Protein AF-A0A3S1FWM2-F1 (afdb_monomer_lite)

Foldseek 3Di:
DDDDDDDDAFDLVQQDVPVPPPDDPVNVVVCVVPDDDDDDDFFLDDRLVRADEQQHGGAKDKDKDWDDDPNDTKIKIKIKGFHDDHLQQFADPRRRCSVVCCPPGDDPPDDDDPAGEMEMEMEMQPPDDPVVQVVVQVCVVVVCPRRRGDCDPRYHYYYHYDYPNPD

Radius of gyration: 17.46 Å; chains: 1; bounding box: 39×39×51 Å

Sequence (167 aa):
GWGLPVAAETYDGFLNDINGHHVSADHVAAALDSATGGAIEEGSVGGGTGMITFGFKAGSGTASRIVEWQDKRYALGVFVQANFGKRHNFTVRGRRIGLELVEPAIREATARAEKGSIIAVVATDAPFLPHQMKRLARRVPLGIAMPGGYGYHSSGDIFLAFSTANP

Secondary structure (DSSP, 8-state):
------------TTTS-TTS----HHHHHHHHHT--SSSPP-BS-GGGTT-EETTEE-EEEEEEEEEEETTEEEEEEEEEEEE---GGG-EETTEEGGGT---SPP--SS-----EEEEEEEEE-S---HHHHHHHHTTHHHHHHTTT----TTEEEEEEEEESS--

pLDDT: mean 94.59, std 6.66, range [58.88, 98.75]

Structure (mmCIF, N/CA/C/O backbone):
data_AF-A0A3S1FWM2-F1
#
_entry.id   AF-A0A3S1FWM2-F1
#
loop_
_atom_site.group_PDB
_atom_site.id
_atom_site.type_symbol
_atom_site.label_atom_id
_atom_site.label_alt_id
_atom_site.label_comp_id
_atom_site.label_asym_id
_atom_site.label_entity_id
_atom_site.label_seq_id
_atom_site.pdbx_PDB_ins_code
_atom_site.Cartn_x
_atom_site.Cartn_y
_atom_site.Cartn_z
_atom_site.occupancy
_atom_site.B_iso_or_equiv
_atom_site.auth_seq_id
_atom_site.auth_comp_id
_atom_site.auth_asym_id
_atom_site.auth_atom_id
_atom_site.pdbx_PDB_model_num
ATOM 1 N N . GLY A 1 1 ? -18.103 23.231 3.110 1.00 58.88 1 GLY A N 1
ATOM 2 C CA . GLY A 1 1 ? -17.172 22.689 4.120 1.00 58.88 1 GLY A CA 1
ATOM 3 C C . GLY A 1 1 ? -15.776 22.660 3.536 1.00 58.88 1 GLY A C 1
ATOM 4 O O . GLY A 1 1 ? -15.657 22.678 2.319 1.00 58.88 1 GLY A O 1
ATOM 5 N N . TRP A 1 2 ? -14.741 22.649 4.373 1.00 71.38 2 TRP A 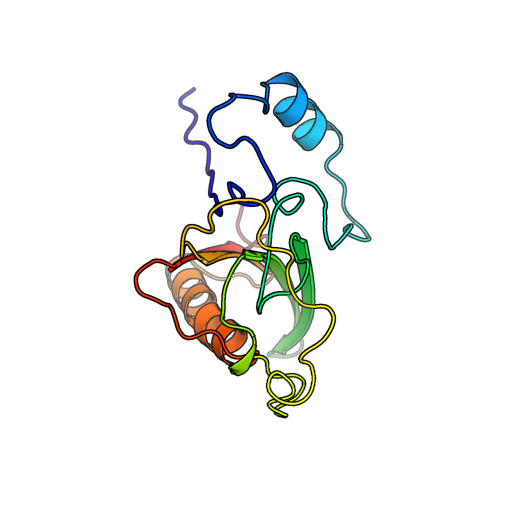N 1
ATOM 6 C CA . TRP A 1 2 ? -13.352 22.514 3.925 1.00 71.38 2 TRP A CA 1
ATOM 7 C C . TRP A 1 2 ? -13.015 21.028 3.786 1.00 71.38 2 TRP A C 1
ATOM 9 O O . TRP A 1 2 ? -13.235 20.271 4.729 1.00 71.38 2 TRP A O 1
ATOM 19 N N . GLY A 1 3 ? -12.519 20.610 2.623 1.00 87.19 3 GLY A N 1
ATOM 20 C CA . GLY A 1 3 ? -12.009 19.258 2.404 1.00 87.19 3 GLY A CA 1
ATOM 21 C C . GLY A 1 3 ? -10.487 19.258 2.486 1.00 87.19 3 GLY A C 1
ATOM 22 O O . GLY A 1 3 ? -9.842 20.027 1.781 1.00 87.19 3 GLY A O 1
ATOM 23 N N . LEU A 1 4 ? -9.919 18.403 3.335 1.00 94.50 4 LEU A N 1
ATOM 24 C CA . LEU A 1 4 ? -8.478 18.151 3.405 1.00 94.50 4 LEU A CA 1
ATOM 25 C C . LEU A 1 4 ? -8.225 16.700 2.966 1.00 94.50 4 LEU A C 1
ATOM 27 O O . LEU A 1 4 ? -8.092 15.826 3.825 1.00 94.50 4 LEU A O 1
ATOM 31 N N . PRO A 1 5 ? -8.253 16.408 1.649 1.00 95.19 5 PRO A N 1
ATOM 32 C CA . PRO A 1 5 ? -8.080 15.048 1.159 1.00 95.19 5 PRO A CA 1
ATOM 33 C C . PRO A 1 5 ? -6.680 14.529 1.489 1.00 95.19 5 PRO A C 1
ATOM 35 O O . PRO A 1 5 ? -5.688 15.253 1.392 1.00 95.19 5 PRO A O 1
ATOM 38 N N . VAL A 1 6 ? -6.607 13.252 1.854 1.00 97.06 6 VAL A N 1
ATOM 39 C CA . VAL A 1 6 ? -5.340 12.547 2.043 1.00 97.06 6 VAL A CA 1
ATOM 40 C C . VAL A 1 6 ? -5.023 11.806 0.752 1.00 97.06 6 VAL A C 1
ATOM 42 O O . VAL A 1 6 ? -5.761 10.909 0.355 1.00 97.06 6 VAL A O 1
ATOM 45 N N . ALA A 1 7 ? -3.921 12.182 0.113 1.00 96.81 7 ALA A N 1
ATOM 46 C CA . ALA A 1 7 ? -3.392 11.520 -1.070 1.00 96.81 7 ALA A CA 1
ATOM 47 C C . ALA A 1 7 ? -1.901 11.227 -0.871 1.00 96.81 7 ALA A C 1
ATOM 49 O O . ALA A 1 7 ? -1.197 11.967 -0.182 1.00 96.81 7 ALA A O 1
ATOM 50 N N . ALA A 1 8 ? -1.436 10.136 -1.467 1.00 97.69 8 ALA A N 1
ATOM 51 C CA . ALA A 1 8 ? -0.046 9.706 -1.442 1.00 97.69 8 ALA A CA 1
ATOM 52 C C . ALA A 1 8 ? 0.310 9.078 -2.794 1.00 97.69 8 ALA A C 1
ATOM 54 O O . ALA A 1 8 ? -0.581 8.733 -3.570 1.00 97.69 8 ALA A O 1
ATOM 55 N N . GLU A 1 9 ? 1.600 8.934 -3.081 1.00 97.56 9 GLU A N 1
ATOM 56 C CA . GLU A 1 9 ? 2.070 8.479 -4.387 1.00 97.56 9 GLU A CA 1
ATOM 57 C C . GLU A 1 9 ? 3.268 7.539 -4.283 1.00 97.56 9 GLU A C 1
ATOM 59 O O . GLU A 1 9 ? 3.987 7.505 -3.283 1.00 97.56 9 GLU A O 1
ATOM 64 N N . THR A 1 10 ? 3.470 6.785 -5.357 1.00 97.69 10 THR A N 1
ATOM 65 C CA . THR A 1 10 ? 4.771 6.228 -5.710 1.00 97.69 10 THR A CA 1
ATOM 66 C C . THR A 1 10 ? 5.009 6.476 -7.200 1.00 97.69 10 THR A C 1
ATOM 68 O O . THR A 1 10 ? 4.058 6.581 -7.972 1.00 97.69 10 THR A O 1
ATOM 71 N N . TYR A 1 11 ? 6.270 6.517 -7.627 1.00 96.12 11 TYR A N 1
ATOM 72 C CA . TYR A 1 11 ? 6.640 6.876 -8.999 1.00 96.12 11 TYR A CA 1
ATOM 73 C C . TYR A 1 11 ? 6.569 5.701 -9.998 1.00 96.12 11 TYR A C 1
ATOM 75 O O . TYR A 1 11 ? 7.387 4.785 -9.925 1.00 96.12 11 TYR A O 1
ATOM 83 N N . ASP A 1 12 ? 5.684 5.762 -10.996 1.00 95.88 12 ASP A N 1
ATOM 84 C CA . ASP A 1 12 ? 5.523 4.733 -12.044 1.00 95.88 12 ASP A CA 1
ATOM 85 C C . ASP A 1 12 ? 6.115 5.089 -13.417 1.00 95.88 12 ASP A C 1
ATOM 87 O O . ASP A 1 12 ? 5.929 4.347 -14.383 1.00 95.88 12 ASP A O 1
ATOM 91 N N . GLY A 1 13 ? 6.879 6.179 -13.528 1.00 93.88 13 GLY A N 1
ATOM 92 C CA . GLY A 1 13 ? 7.318 6.728 -14.820 1.00 93.88 13 GLY A CA 1
ATOM 93 C C . GLY A 1 13 ? 8.222 5.832 -15.683 1.00 93.88 13 GLY A C 1
ATOM 94 O O . GLY A 1 13 ? 8.594 6.223 -16.783 1.00 93.88 13 GLY A O 1
ATOM 95 N N . PHE A 1 14 ? 8.600 4.641 -15.205 1.00 93.00 14 PHE A N 1
ATOM 96 C CA . PHE A 1 14 ? 9.256 3.627 -16.036 1.00 93.00 14 PHE A CA 1
ATOM 97 C C . PHE A 1 14 ? 8.261 2.848 -16.916 1.00 93.00 14 PHE A C 1
ATOM 99 O O . PHE A 1 14 ? 8.592 2.521 -18.054 1.00 93.00 14 PHE A O 1
ATOM 106 N N . LEU A 1 15 ? 7.067 2.535 -16.396 1.00 94.56 15 LEU A N 1
ATOM 107 C CA . LEU A 1 15 ? 6.015 1.796 -17.116 1.00 94.56 15 LEU A CA 1
ATOM 108 C C . LEU A 1 15 ? 4.858 2.689 -17.576 1.00 94.56 15 LEU A C 1
ATOM 110 O O . LEU A 1 15 ? 4.026 2.236 -18.356 1.00 94.56 15 LEU A O 1
ATOM 114 N N . ASN A 1 16 ? 4.793 3.922 -17.081 1.00 95.19 16 ASN A N 1
ATOM 115 C CA . ASN A 1 16 ? 3.704 4.853 -17.326 1.00 95.19 16 ASN A CA 1
ATOM 116 C C . ASN A 1 16 ? 4.223 6.186 -17.880 1.00 95.19 16 ASN A C 1
ATOM 118 O O . ASN A 1 16 ? 5.307 6.647 -17.520 1.00 95.19 16 ASN A O 1
ATOM 122 N N . ASP A 1 17 ? 3.407 6.845 -18.699 1.00 95.06 17 ASP A N 1
ATOM 123 C CA . ASP A 1 17 ? 3.608 8.249 -19.053 1.00 95.06 17 ASP A CA 1
ATOM 124 C C . ASP A 1 17 ? 3.128 9.146 -17.901 1.00 95.06 17 ASP A C 1
ATOM 126 O O . ASP A 1 17 ? 2.014 9.673 -17.890 1.00 95.06 17 ASP A O 1
ATOM 130 N N . ILE A 1 18 ? 3.984 9.292 -16.888 1.00 94.31 18 ILE A N 1
ATOM 131 C CA . ILE A 1 18 ? 3.629 9.958 -15.627 1.00 94.31 18 ILE A CA 1
ATOM 132 C C . ILE A 1 18 ? 3.283 11.448 -15.791 1.00 94.31 18 ILE A C 1
ATOM 134 O O . ILE A 1 18 ? 2.560 12.009 -14.972 1.00 94.31 18 ILE A O 1
ATOM 138 N N . ASN A 1 19 ? 3.769 12.096 -16.855 1.00 95.00 19 ASN A N 1
ATOM 139 C CA . ASN A 1 19 ? 3.525 13.517 -17.119 1.00 95.00 19 ASN A CA 1
ATOM 140 C C . ASN A 1 19 ? 2.358 13.755 -18.092 1.00 95.00 19 ASN A C 1
ATOM 142 O O . ASN A 1 19 ? 2.032 14.906 -18.369 1.00 95.00 19 ASN A O 1
ATOM 146 N N . GLY A 1 20 ? 1.722 12.700 -18.608 1.00 97.44 20 GLY A N 1
ATOM 147 C CA . GLY A 1 20 ? 0.648 12.812 -19.598 1.00 97.44 20 GLY A CA 1
ATOM 148 C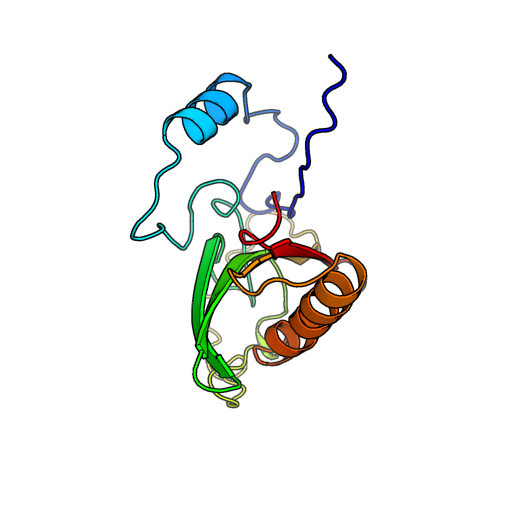 C . GLY A 1 20 ? -0.738 13.126 -19.029 1.00 97.44 20 GLY A C 1
ATOM 149 O O . GLY A 1 20 ? -1.683 13.292 -19.793 1.00 97.44 20 GLY A O 1
ATOM 150 N N . HIS A 1 21 ? -0.872 13.229 -17.700 1.00 96.75 21 HIS A N 1
ATOM 151 C CA . HIS A 1 21 ? -2.133 13.548 -17.009 1.00 96.75 21 HIS A CA 1
ATOM 152 C C . HIS A 1 21 ? -3.287 12.572 -17.337 1.00 96.75 21 HIS A C 1
ATOM 154 O O . HIS A 1 21 ? -4.439 12.973 -17.485 1.00 96.75 21 HIS A O 1
ATOM 160 N N . HIS A 1 22 ? -2.980 11.272 -17.422 1.00 98.19 22 HIS A N 1
ATOM 161 C CA . HIS A 1 22 ? -3.935 10.222 -17.821 1.00 98.19 22 HIS A CA 1
ATOM 162 C C . HIS A 1 22 ? -4.946 9.818 -16.732 1.00 98.19 22 HIS A C 1
ATOM 164 O O . HIS A 1 22 ? -5.953 9.173 -17.024 1.00 98.19 22 HIS A O 1
ATOM 170 N N . VAL A 1 23 ? -4.706 10.177 -15.466 1.00 98.00 23 VAL A N 1
ATOM 171 C CA . VAL A 1 23 ? -5.663 9.944 -14.370 1.00 98.00 23 VAL A CA 1
ATOM 172 C C . VAL A 1 23 ? -6.653 11.108 -14.309 1.00 98.00 23 VAL A C 1
ATOM 174 O O . VAL A 1 23 ? -6.259 12.241 -14.046 1.00 98.00 23 VAL A O 1
ATOM 177 N N . SER A 1 24 ? -7.939 10.828 -14.534 1.00 98.25 24 SER A N 1
ATOM 178 C CA . SER A 1 24 ? -9.022 11.814 -14.527 1.00 98.25 24 SER A CA 1
ATOM 179 C C . SER A 1 24 ? -9.827 11.790 -13.222 1.00 98.25 24 SER A C 1
ATOM 181 O O . SER A 1 24 ? -9.720 10.864 -12.414 1.00 98.25 24 SER A O 1
ATOM 183 N N . ALA A 1 25 ? -10.688 12.795 -13.034 1.00 98.12 25 ALA A N 1
ATOM 184 C CA . ALA A 1 25 ? -11.653 12.815 -11.936 1.00 98.12 25 ALA A CA 1
ATOM 185 C C . ALA A 1 25 ? -12.630 11.626 -11.995 1.00 98.12 25 ALA A C 1
ATOM 187 O O . ALA A 1 25 ? -12.976 11.088 -10.948 1.00 98.12 25 ALA A O 1
ATOM 188 N N . ASP A 1 26 ? -13.007 11.171 -13.194 1.00 98.50 26 ASP A N 1
ATOM 189 C CA . ASP A 1 26 ? -13.900 10.020 -13.373 1.00 98.50 26 ASP A CA 1
ATOM 190 C C . ASP A 1 26 ? -13.256 8.724 -12.874 1.00 98.50 26 ASP A C 1
ATOM 192 O O . ASP A 1 26 ? -13.922 7.911 -12.238 1.00 98.50 26 ASP A O 1
ATOM 196 N N . HIS A 1 27 ? -11.944 8.548 -13.081 1.00 98.50 27 HIS A N 1
ATOM 197 C CA . HIS A 1 27 ? -11.214 7.412 -12.508 1.00 98.50 27 HIS A CA 1
ATOM 198 C C . HIS A 1 27 ? -11.241 7.444 -10.974 1.00 98.50 27 HIS A C 1
ATOM 200 O O . HIS A 1 27 ? -11.426 6.407 -10.337 1.00 98.50 27 HIS A O 1
ATOM 206 N N . VAL A 1 28 ? -11.083 8.629 -10.373 1.00 98.19 28 VAL A N 1
ATOM 207 C CA . VAL A 1 28 ? -11.140 8.800 -8.913 1.00 98.19 28 VAL A CA 1
ATOM 208 C C . VAL A 1 28 ? -12.551 8.530 -8.387 1.00 98.19 28 VAL A C 1
ATOM 210 O O . VAL A 1 28 ? -12.698 7.791 -7.417 1.00 98.19 28 VAL A O 1
ATOM 213 N N . ALA A 1 29 ? -13.582 9.078 -9.032 1.00 98.19 29 ALA A N 1
ATOM 214 C CA . ALA A 1 29 ? -14.977 8.853 -8.660 1.00 98.19 29 ALA A CA 1
ATOM 215 C C . ALA A 1 29 ? -15.346 7.365 -8.747 1.00 98.19 29 ALA A C 1
ATOM 217 O O . ALA A 1 29 ? -15.837 6.802 -7.775 1.00 98.19 29 ALA A O 1
ATOM 218 N N . ALA A 1 30 ? -14.993 6.691 -9.846 1.00 98.38 30 ALA A N 1
ATOM 219 C CA . ALA A 1 30 ? -15.231 5.260 -10.011 1.00 98.38 30 ALA A CA 1
ATOM 220 C C . ALA A 1 30 ? -14.534 4.414 -8.931 1.00 98.38 30 ALA A C 1
ATOM 222 O O . ALA A 1 30 ? -15.112 3.447 -8.433 1.00 98.38 30 ALA A O 1
ATOM 223 N N . ALA A 1 31 ? -13.307 4.774 -8.538 1.00 97.88 31 ALA A N 1
ATOM 224 C CA . ALA A 1 31 ? -12.590 4.094 -7.458 1.00 97.88 31 ALA A CA 1
ATOM 225 C C . ALA A 1 31 ? -13.259 4.297 -6.087 1.00 97.88 31 ALA A C 1
ATOM 227 O O . ALA A 1 31 ? -13.282 3.372 -5.278 1.00 97.88 31 ALA A O 1
ATOM 228 N N . LEU A 1 32 ? -13.815 5.485 -5.825 1.00 97.81 32 LEU A N 1
ATOM 229 C CA . LEU A 1 32 ? -14.564 5.765 -4.596 1.00 97.81 32 LEU A CA 1
ATOM 230 C C . LEU A 1 32 ? -15.901 5.014 -4.569 1.00 97.81 32 LEU A C 1
ATOM 232 O O . LEU A 1 32 ? -16.218 4.375 -3.569 1.00 97.81 32 LEU A O 1
ATOM 236 N N . ASP A 1 33 ? -16.649 5.043 -5.672 1.00 98.19 33 ASP A N 1
ATOM 237 C CA . ASP A 1 33 ? -17.993 4.464 -5.766 1.00 98.19 33 ASP A CA 1
ATOM 238 C C . ASP A 1 33 ? -17.985 2.927 -5.778 1.00 98.19 33 ASP A C 1
ATOM 240 O O . ASP A 1 33 ? -18.942 2.293 -5.336 1.00 98.19 33 ASP A O 1
ATOM 244 N N . SER A 1 34 ? -16.902 2.309 -6.261 1.00 96.69 34 SER A N 1
ATOM 245 C CA . SER A 1 34 ? -16.732 0.848 -6.275 1.00 96.69 34 SER A CA 1
ATOM 246 C C . SER A 1 34 ? -16.045 0.280 -5.028 1.00 96.69 34 SER A C 1
ATOM 248 O O . SER A 1 34 ? -15.892 -0.941 -4.921 1.00 96.69 34 SER A O 1
ATOM 250 N N . ALA A 1 35 ? -15.639 1.125 -4.073 1.00 97.44 35 ALA A N 1
ATOM 251 C CA . ALA A 1 35 ? -14.953 0.678 -2.869 1.00 97.44 35 ALA A CA 1
ATOM 252 C C . ALA A 1 35 ? -15.838 -0.272 -2.046 1.00 97.44 35 ALA A C 1
ATOM 254 O O . ALA A 1 35 ? -16.936 0.072 -1.609 1.00 97.44 35 ALA A O 1
ATOM 255 N N . THR A 1 36 ? -15.333 -1.478 -1.796 1.00 96.75 36 THR A N 1
ATOM 256 C CA . THR A 1 36 ? -16.040 -2.517 -1.044 1.00 96.75 36 THR A CA 1
ATOM 257 C C . THR A 1 36 ? -15.095 -3.248 -0.095 1.00 96.75 36 THR A C 1
ATOM 259 O O . THR A 1 36 ? -13.874 -3.214 -0.250 1.00 96.75 36 THR A O 1
ATOM 262 N N . GLY A 1 37 ? -15.667 -3.893 0.922 1.00 95.94 37 GLY A N 1
ATOM 263 C CA . GLY A 1 37 ? -14.934 -4.819 1.782 1.00 95.94 37 GLY A CA 1
ATOM 264 C C . GLY A 1 37 ? -14.730 -6.187 1.120 1.00 95.94 37 GLY A C 1
ATOM 265 O O . GLY A 1 37 ? -15.124 -6.421 -0.019 1.00 95.94 37 GLY A O 1
ATOM 266 N N . GLY A 1 38 ? -14.160 -7.132 1.869 1.00 96.25 38 GLY A N 1
ATOM 267 C CA . GLY A 1 38 ? -13.906 -8.493 1.389 1.00 96.25 38 GLY A CA 1
ATOM 268 C C . GLY A 1 38 ? -12.486 -8.680 0.855 1.00 96.25 38 GLY A C 1
ATOM 269 O O . GLY A 1 38 ? -11.544 -8.076 1.369 1.00 96.25 38 GLY A O 1
ATOM 270 N N . ALA A 1 39 ? -12.323 -9.577 -0.121 1.00 96.38 39 ALA A N 1
ATOM 271 C CA . ALA A 1 39 ? -11.027 -9.826 -0.745 1.00 96.38 39 ALA A CA 1
ATOM 272 C C . ALA A 1 39 ? -10.585 -8.600 -1.556 1.00 96.38 39 ALA A C 1
ATOM 274 O O . ALA A 1 39 ? -11.358 -8.069 -2.349 1.00 96.38 39 ALA A O 1
ATOM 275 N N . ILE A 1 40 ? -9.342 -8.171 -1.350 1.00 96.44 40 ILE A N 1
ATOM 276 C CA . ILE A 1 40 ? -8.753 -7.018 -2.033 1.00 96.44 40 ILE A CA 1
ATOM 277 C C . ILE A 1 40 ? -7.886 -7.544 -3.173 1.00 96.44 40 ILE A C 1
ATOM 279 O O . ILE A 1 40 ? -7.081 -8.450 -2.965 1.00 96.44 40 ILE A O 1
ATOM 283 N N . GLU A 1 41 ? -8.054 -6.984 -4.366 1.00 97.38 41 GLU A N 1
ATOM 284 C CA . GLU A 1 41 ? -7.216 -7.319 -5.515 1.00 97.38 41 GLU A CA 1
ATOM 285 C C . GLU A 1 41 ? -5.778 -6.805 -5.315 1.00 97.38 41 GLU A C 1
ATOM 287 O O . GLU A 1 41 ? -5.552 -5.701 -4.812 1.00 97.38 41 GLU A O 1
ATOM 292 N N . GLU A 1 42 ? -4.790 -7.612 -5.704 1.00 98.69 42 GLU A N 1
ATOM 293 C CA . GLU A 1 42 ? -3.364 -7.338 -5.500 1.00 98.69 42 GLU A CA 1
ATOM 294 C C . GLU A 1 42 ? -2.585 -7.372 -6.824 1.00 98.69 42 GLU A C 1
ATOM 296 O O . GLU A 1 42 ? -3.024 -7.915 -7.836 1.00 98.69 42 GLU A O 1
ATOM 301 N N . GLY A 1 43 ? -1.376 -6.813 -6.813 1.00 98.44 43 GLY A N 1
ATOM 302 C CA . GLY A 1 43 ? -0.498 -6.729 -7.970 1.00 98.44 43 GLY A CA 1
ATOM 303 C C . GLY A 1 43 ? -0.710 -5.445 -8.765 1.00 98.44 43 GLY A C 1
ATOM 304 O O . GLY A 1 43 ? -0.599 -4.342 -8.231 1.00 98.44 43 GLY A O 1
ATOM 305 N N . SER A 1 44 ? -0.951 -5.576 -10.067 1.00 98.38 44 SER A N 1
ATOM 306 C CA . SER A 1 44 ? -0.912 -4.455 -11.019 1.00 98.38 44 SER A CA 1
ATOM 307 C C . SER A 1 44 ? -2.267 -3.762 -11.144 1.00 98.38 44 SER A C 1
ATOM 309 O O . SER A 1 44 ? -2.833 -3.714 -12.231 1.00 98.38 44 SER A O 1
ATOM 311 N N . VAL A 1 45 ? -2.782 -3.256 -10.027 1.00 98.12 45 VAL A N 1
ATOM 312 C CA . VAL A 1 45 ? -4.140 -2.708 -9.929 1.00 98.12 45 VAL A CA 1
ATOM 313 C C . VAL A 1 45 ? -4.151 -1.359 -9.224 1.00 98.12 45 VAL A C 1
ATOM 315 O O . VAL A 1 45 ? -3.266 -1.061 -8.418 1.00 98.12 45 VAL A O 1
ATOM 318 N N . GLY A 1 46 ? -5.134 -0.516 -9.551 1.00 97.88 46 GLY A N 1
ATOM 319 C CA . GLY A 1 46 ? -5.260 0.835 -8.999 1.00 97.88 46 GLY A CA 1
ATOM 320 C C . GLY A 1 46 ? -3.968 1.649 -9.142 1.00 97.88 46 GLY A C 1
ATOM 321 O O . GLY A 1 46 ? -3.309 1.618 -10.184 1.00 97.88 46 GLY A O 1
ATOM 322 N N . GLY A 1 47 ? -3.557 2.334 -8.073 1.00 97.75 47 GLY A N 1
ATOM 323 C CA . GLY A 1 47 ? -2.284 3.066 -8.047 1.00 97.75 47 GLY A CA 1
ATOM 324 C C . GLY A 1 47 ? -1.038 2.170 -8.141 1.00 97.75 47 GLY A C 1
ATOM 325 O O . GLY A 1 47 ? 0.039 2.647 -8.477 1.00 97.75 47 GLY A O 1
ATOM 326 N N . GLY A 1 48 ? -1.156 0.857 -7.914 1.00 98.19 48 GLY A N 1
ATOM 327 C CA . GLY A 1 48 ? -0.064 -0.110 -8.053 1.00 98.19 48 GLY A CA 1
ATOM 328 C C . GLY A 1 48 ? 0.252 -0.529 -9.497 1.00 98.19 48 GLY A C 1
ATOM 329 O O . GLY A 1 48 ? 1.249 -1.218 -9.735 1.00 98.19 48 GLY A O 1
ATOM 330 N N . THR A 1 49 ? -0.569 -0.121 -10.468 1.00 98.50 49 THR A N 1
ATOM 331 C CA . THR A 1 49 ? -0.536 -0.615 -11.855 1.00 98.50 49 THR A CA 1
ATOM 332 C C . THR A 1 49 ? 0.853 -0.542 -12.492 1.00 98.50 49 THR A C 1
ATOM 334 O O . THR A 1 49 ? 1.350 -1.559 -12.975 1.00 98.50 49 THR A O 1
ATOM 337 N N . GLY A 1 50 ? 1.536 0.603 -12.420 1.00 96.88 50 GLY A N 1
ATOM 338 C CA . GLY A 1 50 ? 2.849 0.812 -13.044 1.00 96.88 50 GLY A CA 1
ATOM 339 C C . GLY A 1 50 ? 4.068 0.524 -12.156 1.00 96.88 50 GLY A C 1
ATOM 340 O O . GLY A 1 50 ? 5.187 0.867 -12.531 1.00 96.88 50 GLY A O 1
ATOM 341 N N . MET A 1 51 ? 3.888 -0.098 -10.985 1.00 97.50 51 MET A N 1
ATOM 342 C CA . MET A 1 51 ? 4.949 -0.174 -9.969 1.00 97.50 51 MET A CA 1
ATOM 343 C C . MET A 1 51 ? 5.871 -1.393 -10.094 1.00 97.50 51 MET A C 1
ATOM 345 O O . MET A 1 51 ? 5.462 -2.473 -10.551 1.00 97.50 51 MET A O 1
ATOM 349 N N . ILE A 1 52 ? 7.113 -1.220 -9.625 1.00 95.75 52 ILE A N 1
ATOM 350 C CA . ILE A 1 52 ? 8.211 -2.195 -9.666 1.00 95.75 52 ILE A CA 1
ATOM 351 C C . ILE A 1 52 ? 8.888 -2.272 -8.296 1.00 95.75 52 ILE A C 1
ATOM 353 O O . ILE A 1 52 ? 9.338 -1.269 -7.755 1.00 95.75 52 ILE A O 1
ATOM 357 N N . THR A 1 53 ? 9.060 -3.483 -7.766 1.00 95.94 53 THR A N 1
ATOM 358 C CA . THR A 1 53 ? 9.755 -3.712 -6.490 1.00 95.94 53 THR A CA 1
ATOM 359 C C . THR A 1 53 ? 10.782 -4.824 -6.643 1.00 95.94 53 THR A C 1
ATOM 361 O O . THR A 1 53 ? 10.514 -5.848 -7.267 1.00 95.94 53 THR A O 1
ATOM 364 N N . PHE A 1 54 ? 11.997 -4.603 -6.135 1.00 95.12 54 PHE A N 1
ATOM 365 C CA . PHE A 1 54 ? 13.135 -5.524 -6.267 1.00 95.12 54 PHE A CA 1
ATOM 366 C C . PHE A 1 54 ? 13.416 -5.986 -7.708 1.00 95.12 54 PHE A C 1
ATOM 368 O O . PHE A 1 54 ? 13.902 -7.089 -7.946 1.00 95.12 54 PHE A O 1
ATOM 375 N N . GLY A 1 55 ? 13.116 -5.142 -8.694 1.00 92.88 55 GLY A N 1
ATOM 376 C CA . GLY A 1 55 ? 13.283 -5.476 -10.107 1.00 92.88 55 GLY A CA 1
ATOM 377 C C . GLY A 1 55 ? 12.247 -6.461 -10.660 1.00 92.88 55 GLY A C 1
ATOM 378 O O . GLY A 1 55 ? 12.459 -6.983 -11.745 1.00 92.88 55 GLY A O 1
ATOM 379 N N . PHE A 1 56 ? 11.162 -6.743 -9.945 1.00 95.06 56 PHE A N 1
ATOM 380 C CA . PHE A 1 56 ? 10.018 -7.512 -10.437 1.00 95.06 56 PHE A CA 1
ATOM 381 C C . PHE A 1 56 ? 8.781 -6.622 -10.531 1.00 95.06 56 PHE A C 1
ATOM 383 O O . PHE A 1 56 ? 8.736 -5.537 -9.938 1.00 95.06 56 PHE A O 1
ATOM 390 N N . LYS A 1 57 ? 7.759 -7.088 -11.259 1.00 96.44 57 LYS A N 1
ATOM 391 C CA . LYS A 1 57 ? 6.456 -6.427 -11.232 1.00 96.44 57 LYS A CA 1
ATOM 392 C C . LYS A 1 57 ? 5.911 -6.436 -9.805 1.00 96.44 57 LYS A C 1
ATOM 394 O O . LYS A 1 57 ? 6.010 -7.441 -9.107 1.00 96.44 57 LYS A O 1
ATOM 399 N N . ALA A 1 58 ? 5.362 -5.303 -9.389 1.00 96.56 58 ALA A N 1
ATOM 400 C CA . ALA A 1 58 ? 4.808 -5.103 -8.058 1.00 96.56 58 ALA A CA 1
ATOM 401 C C . ALA A 1 58 ? 3.495 -4.316 -8.141 1.00 96.56 58 ALA A C 1
ATOM 403 O O . ALA A 1 58 ? 2.794 -4.410 -9.150 1.00 96.56 58 ALA A O 1
ATOM 404 N N . GLY A 1 59 ? 3.171 -3.553 -7.099 1.00 97.94 59 GLY A N 1
ATOM 405 C CA . GLY A 1 59 ? 1.975 -2.724 -7.031 1.00 97.94 59 GLY A CA 1
ATOM 406 C C . GLY A 1 59 ? 1.282 -2.850 -5.690 1.00 97.94 59 GLY A C 1
ATOM 407 O O . GLY A 1 59 ? 1.925 -2.697 -4.650 1.00 97.94 59 GLY A O 1
ATOM 408 N N . SER A 1 60 ? -0.021 -3.086 -5.727 1.00 98.62 60 SER A N 1
ATOM 409 C CA . SER A 1 60 ? -0.861 -3.207 -4.543 1.00 98.62 60 SER A CA 1
ATOM 410 C C . SER A 1 60 ? -0.616 -4.532 -3.834 1.00 98.62 60 SER A C 1
ATOM 412 O O . SER A 1 60 ? -0.499 -5.575 -4.473 1.00 98.62 60 SER A O 1
ATOM 414 N N . GLY A 1 61 ? -0.540 -4.500 -2.511 1.00 98.56 61 GLY A N 1
ATOM 415 C CA . GLY A 1 61 ? -0.451 -5.702 -1.693 1.00 98.56 61 GLY A CA 1
ATOM 416 C C . GLY A 1 61 ? -1.124 -5.495 -0.348 1.00 98.56 61 GLY A C 1
ATOM 417 O O . GLY A 1 61 ? -1.182 -4.376 0.160 1.00 98.56 61 GLY A O 1
ATOM 418 N N . THR A 1 62 ? -1.622 -6.563 0.255 1.00 98.75 62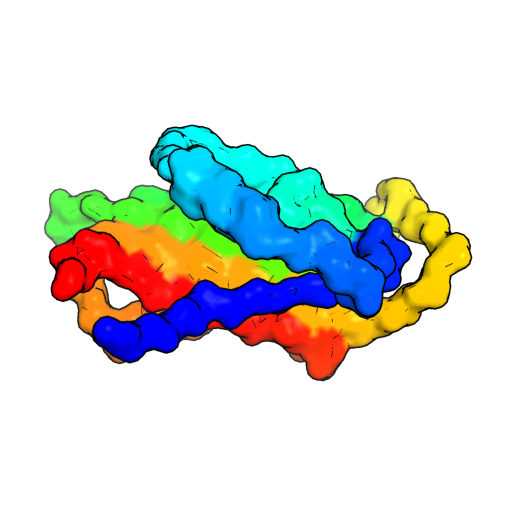 THR A N 1
ATOM 419 C CA . THR A 1 62 ? -2.265 -6.517 1.559 1.00 98.75 62 THR A CA 1
ATOM 420 C C . THR A 1 62 ? -1.937 -7.735 2.410 1.00 98.75 62 THR A C 1
ATOM 422 O O . THR A 1 62 ? -1.620 -8.822 1.939 1.00 98.75 62 THR A O 1
ATOM 425 N N . ALA A 1 63 ? -1.986 -7.546 3.721 1.00 98.50 63 ALA A N 1
ATOM 426 C CA . ALA A 1 63 ? -1.942 -8.632 4.679 1.00 98.50 63 ALA A CA 1
ATOM 427 C C . ALA A 1 63 ? -2.655 -8.209 5.958 1.00 98.50 63 ALA A C 1
ATOM 429 O O . ALA A 1 63 ? -2.687 -7.030 6.311 1.00 98.50 63 ALA A O 1
ATOM 430 N N . SER A 1 64 ? -3.163 -9.184 6.705 1.00 98.56 64 SER A N 1
ATOM 431 C CA . SER A 1 64 ? -3.750 -8.938 8.017 1.00 98.56 64 SER A CA 1
ATOM 432 C C . SER A 1 64 ? -3.276 -9.940 9.062 1.00 98.56 64 SER A C 1
ATOM 434 O O . SER A 1 64 ? -2.750 -11.013 8.747 1.00 98.56 64 SER A O 1
ATOM 436 N N . ARG A 1 65 ? -3.419 -9.574 10.333 1.00 98.50 65 ARG A N 1
ATOM 437 C CA . ARG A 1 65 ? -3.204 -10.444 11.491 1.00 98.50 65 ARG A CA 1
ATOM 438 C C . ARG A 1 65 ? -4.301 -10.202 12.516 1.00 98.50 65 ARG A C 1
ATOM 440 O O . ARG A 1 65 ? -4.735 -9.069 12.699 1.00 98.50 65 ARG A O 1
ATOM 447 N N . ILE A 1 66 ? -4.688 -11.267 13.209 1.00 98.56 66 ILE A N 1
ATOM 448 C CA . ILE A 1 66 ? -5.446 -11.173 14.454 1.00 98.56 66 ILE A CA 1
ATOM 449 C C . ILE A 1 66 ? -4.444 -11.191 15.605 1.00 98.56 66 ILE A C 1
ATOM 451 O O . ILE A 1 66 ? -3.570 -12.057 15.651 1.00 98.56 66 ILE A O 1
ATOM 455 N N . VAL A 1 67 ? -4.551 -10.218 16.502 1.00 97.88 67 VAL A N 1
ATOM 456 C CA . VAL A 1 67 ? -3.700 -10.066 17.683 1.00 97.88 67 VAL A CA 1
ATOM 457 C C . VAL A 1 67 ? -4.560 -10.260 18.923 1.00 97.88 67 VAL A C 1
ATOM 459 O O . VAL A 1 67 ? -5.589 -9.604 19.072 1.00 97.88 67 VAL A O 1
ATOM 462 N N . GLU A 1 68 ? -4.139 -11.155 19.814 1.00 97.81 68 GLU A N 1
ATOM 463 C CA . GLU A 1 68 ? -4.807 -11.384 21.096 1.00 97.81 68 GLU A CA 1
ATOM 464 C C . GLU A 1 68 ? -4.141 -10.550 22.197 1.00 97.81 68 GLU A C 1
ATOM 466 O O . GLU A 1 68 ? -2.915 -10.537 22.330 1.00 97.81 68 GLU A O 1
ATOM 471 N N . TRP A 1 69 ? -4.941 -9.830 22.982 1.00 95.69 69 TRP A N 1
ATOM 472 C CA . TRP A 1 69 ? -4.473 -9.033 24.114 1.00 95.69 69 TRP A CA 1
ATOM 473 C C . TRP A 1 69 ? -5.561 -8.922 25.180 1.00 95.69 69 TRP A C 1
ATOM 475 O O . TRP A 1 69 ? -6.654 -8.444 24.883 1.00 95.69 69 TRP A O 1
ATOM 485 N N . GLN A 1 70 ? -5.246 -9.315 26.422 1.00 94.25 70 GLN A N 1
ATOM 486 C CA . GLN A 1 70 ? -6.178 -9.270 27.564 1.00 94.25 70 GLN A CA 1
ATOM 487 C C . GLN A 1 70 ? -7.554 -9.872 27.221 1.00 94.25 70 GLN A C 1
ATOM 489 O O . GLN A 1 70 ? -8.578 -9.199 27.329 1.00 94.25 70 GLN A O 1
ATOM 494 N N . ASP A 1 71 ? -7.551 -11.113 26.721 1.00 95.44 71 ASP A N 1
ATOM 495 C CA . ASP A 1 71 ? -8.744 -11.885 26.328 1.00 95.44 71 ASP A CA 1
ATOM 496 C C . ASP A 1 71 ? -9.604 -11.261 25.211 1.00 95.44 71 ASP A C 1
ATOM 498 O O . ASP A 1 71 ? -10.719 -11.706 24.940 1.00 95.44 71 ASP A O 1
ATOM 502 N N . LYS A 1 72 ? -9.082 -10.243 24.517 1.00 97.31 72 LYS A N 1
ATOM 503 C CA . LYS A 1 72 ? -9.708 -9.627 23.343 1.00 97.31 72 LYS A CA 1
ATOM 504 C C . LYS A 1 72 ? -8.904 -9.910 22.085 1.00 97.31 72 LYS A C 1
ATOM 506 O O . LYS A 1 72 ? -7.683 -10.062 22.129 1.00 97.31 72 LYS A O 1
ATOM 511 N N . ARG A 1 73 ? -9.603 -9.940 20.951 1.00 98.31 73 ARG A N 1
ATOM 512 C CA . ARG A 1 73 ? -9.020 -10.056 19.613 1.00 98.31 73 ARG A CA 1
ATOM 513 C C . ARG A 1 73 ? -9.138 -8.727 18.895 1.00 98.31 73 ARG A C 1
ATOM 515 O O . ARG A 1 73 ? -10.217 -8.145 18.887 1.00 98.31 73 ARG A O 1
ATOM 522 N N . TYR A 1 74 ? -8.042 -8.305 18.283 1.00 98.38 74 TYR A N 1
ATOM 523 C CA . TYR A 1 74 ? -7.985 -7.123 17.437 1.00 98.38 74 TYR A CA 1
ATOM 524 C C . TYR A 1 74 ? -7.479 -7.504 16.050 1.00 98.38 74 TYR A C 1
ATOM 526 O O . TYR A 1 74 ? -6.519 -8.270 15.921 1.00 98.38 74 TYR A O 1
ATOM 534 N N . ALA A 1 75 ? -8.104 -6.967 15.013 1.00 98.44 75 ALA A N 1
ATOM 535 C CA . ALA A 1 75 ? -7.613 -7.043 13.652 1.00 98.44 75 ALA A CA 1
ATOM 536 C C . ALA A 1 75 ? -6.581 -5.938 13.390 1.00 98.44 75 ALA A C 1
ATOM 538 O O . ALA A 1 75 ? -6.764 -4.771 13.743 1.00 98.44 75 ALA A O 1
ATOM 539 N N . LEU A 1 76 ? -5.492 -6.310 12.724 1.00 98.50 76 LEU A N 1
ATOM 540 C CA . LEU A 1 76 ? -4.514 -5.401 12.141 1.00 98.50 76 LEU A CA 1
ATOM 541 C C . LEU A 1 76 ? -4.427 -5.706 10.648 1.00 98.50 76 LEU A C 1
ATOM 543 O O . LEU A 1 76 ? -3.979 -6.788 10.273 1.00 98.50 76 LEU A O 1
ATOM 547 N N . GLY A 1 77 ? -4.849 -4.768 9.811 1.00 98.56 77 GLY A N 1
ATOM 548 C CA . GLY A 1 77 ? -4.717 -4.828 8.360 1.00 98.56 77 GLY A CA 1
ATOM 549 C C . GLY A 1 77 ? -3.638 -3.872 7.872 1.00 98.56 77 GLY A C 1
ATOM 550 O O . GLY A 1 77 ? -3.463 -2.785 8.423 1.00 98.56 77 GLY A O 1
ATOM 551 N N . VAL A 1 78 ? -2.914 -4.268 6.833 1.00 98.75 78 VAL A N 1
ATOM 552 C CA . VAL A 1 78 ? -1.958 -3.410 6.136 1.00 98.75 78 VAL A CA 1
ATOM 553 C C . VAL A 1 78 ? -2.229 -3.503 4.644 1.00 98.75 78 VAL A C 1
ATOM 555 O O . VAL A 1 78 ? -2.347 -4.602 4.107 1.00 98.75 78 VAL A O 1
ATOM 558 N N . PHE A 1 79 ? -2.302 -2.357 3.982 1.00 98.69 79 PHE A N 1
ATOM 559 C CA . PHE A 1 79 ? -2.262 -2.239 2.530 1.00 98.69 79 PHE A CA 1
ATOM 560 C C . PHE A 1 79 ? -1.001 -1.476 2.135 1.00 98.69 79 PHE A C 1
ATOM 562 O O . PHE A 1 79 ? -0.624 -0.516 2.810 1.00 98.69 79 PHE A O 1
ATOM 569 N N . VAL A 1 80 ? -0.344 -1.891 1.059 1.00 98.75 80 VAL A N 1
ATOM 570 C CA . VAL A 1 80 ? 0.845 -1.232 0.523 1.00 98.75 80 VAL A CA 1
ATOM 571 C C . VAL A 1 80 ? 0.706 -0.972 -0.969 1.00 98.75 80 VAL A C 1
ATOM 573 O O . VAL A 1 80 ? 0.151 -1.786 -1.699 1.00 98.75 80 VAL A O 1
ATOM 576 N N . GLN A 1 81 ? 1.288 0.134 -1.421 1.00 98.75 81 GLN A N 1
ATOM 577 C CA . GLN A 1 81 ? 1.650 0.359 -2.816 1.00 98.75 81 GLN A CA 1
ATOM 578 C C . GLN A 1 81 ? 3.175 0.297 -2.905 1.00 98.75 81 GLN A C 1
ATOM 580 O O . GLN A 1 81 ? 3.869 1.208 -2.451 1.00 98.75 81 GLN A O 1
ATOM 585 N N . ALA A 1 82 ? 3.699 -0.820 -3.409 1.00 98.38 82 ALA A N 1
ATOM 586 C CA . ALA A 1 82 ? 5.119 -1.144 -3.355 1.00 98.38 82 ALA A CA 1
ATOM 587 C C . ALA A 1 82 ? 5.840 -0.801 -4.664 1.00 98.38 82 ALA A C 1
ATOM 589 O O . ALA A 1 82 ? 5.589 -1.419 -5.704 1.00 98.38 82 ALA A O 1
ATOM 590 N N . ASN A 1 83 ? 6.804 0.118 -4.587 1.00 97.56 83 ASN A N 1
ATOM 591 C CA . ASN A 1 83 ? 7.649 0.529 -5.704 1.00 97.56 83 ASN A CA 1
ATOM 592 C C . ASN A 1 83 ? 9.110 0.757 -5.269 1.00 97.56 83 ASN A C 1
ATOM 594 O O . ASN A 1 83 ? 9.665 1.833 -5.467 1.00 97.56 83 ASN A O 1
ATOM 598 N N . PHE A 1 84 ? 9.737 -0.196 -4.577 1.00 96.25 84 PHE A N 1
ATOM 599 C CA . PHE A 1 84 ? 11.015 0.059 -3.898 1.00 96.25 84 PHE A CA 1
ATOM 600 C C . PHE A 1 84 ? 12.027 -1.083 -4.026 1.00 96.25 84 PHE A C 1
ATOM 602 O O . PHE A 1 84 ? 11.743 -2.181 -4.499 1.00 96.25 84 PHE A O 1
ATOM 609 N N . GLY A 1 85 ? 13.244 -0.822 -3.550 1.00 94.38 85 GLY A N 1
ATOM 610 C CA . GLY A 1 85 ? 14.255 -1.850 -3.333 1.00 94.38 85 GLY A CA 1
ATOM 611 C C . GLY A 1 85 ? 14.994 -2.317 -4.591 1.00 94.38 85 GLY A C 1
ATOM 612 O O . GLY A 1 85 ? 14.529 -2.209 -5.726 1.00 94.38 85 GLY A O 1
ATOM 613 N N . LYS A 1 86 ? 16.195 -2.863 -4.378 1.00 93.19 86 LYS A N 1
ATOM 614 C CA . LYS A 1 86 ? 17.064 -3.390 -5.439 1.00 93.19 86 LYS A CA 1
ATOM 615 C C . LYS A 1 86 ? 17.019 -4.916 -5.441 1.00 93.19 86 LYS A C 1
ATOM 617 O O . LYS A 1 86 ? 17.003 -5.527 -4.374 1.00 93.19 86 LYS A O 1
ATOM 622 N N . ARG A 1 87 ? 17.040 -5.530 -6.633 1.00 93.94 87 ARG A N 1
ATOM 623 C CA . ARG A 1 87 ? 16.942 -6.992 -6.828 1.00 93.94 87 ARG A CA 1
ATOM 624 C C . ARG A 1 87 ? 17.841 -7.766 -5.875 1.00 93.94 87 ARG A C 1
ATOM 626 O O . ARG A 1 87 ? 17.362 -8.643 -5.173 1.00 93.94 87 ARG A O 1
ATOM 633 N N . HIS A 1 88 ? 19.112 -7.382 -5.779 1.00 93.94 88 HIS A N 1
ATOM 634 C CA . HIS A 1 88 ? 20.092 -8.077 -4.953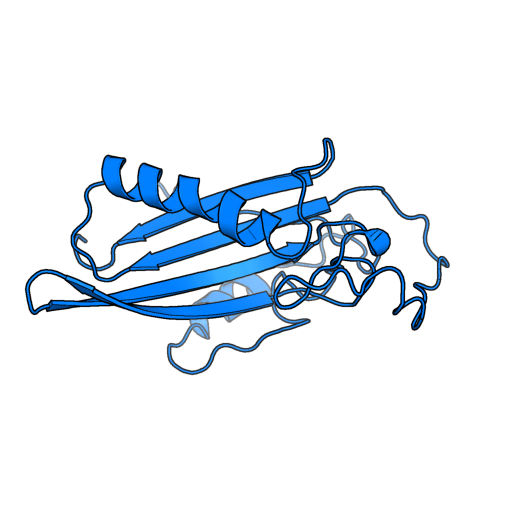 1.00 93.94 88 HIS A CA 1
ATOM 635 C C . HIS A 1 88 ? 19.773 -8.069 -3.450 1.00 93.94 88 HIS A C 1
ATOM 637 O O . HIS A 1 88 ? 20.375 -8.858 -2.738 1.00 93.94 88 HIS A O 1
ATOM 643 N N . ASN A 1 89 ? 18.872 -7.230 -2.929 1.00 95.50 89 ASN A N 1
ATOM 644 C CA . ASN A 1 89 ? 18.466 -7.271 -1.515 1.00 95.50 89 ASN A CA 1
ATOM 645 C C . ASN A 1 89 ? 17.265 -8.176 -1.253 1.00 95.50 89 ASN A C 1
ATOM 647 O O . ASN A 1 89 ? 16.952 -8.436 -0.091 1.00 95.50 89 ASN A O 1
ATOM 651 N N . PHE A 1 90 ? 16.588 -8.631 -2.311 1.00 96.75 90 PHE A N 1
ATOM 652 C CA . PHE A 1 90 ? 15.299 -9.283 -2.178 1.00 96.75 90 PHE A CA 1
ATOM 653 C C . PHE A 1 90 ? 15.390 -10.511 -1.279 1.00 96.75 90 PHE A C 1
ATOM 655 O O . PHE A 1 90 ? 16.143 -11.454 -1.546 1.00 96.75 90 PHE A O 1
ATOM 662 N N . THR A 1 91 ? 14.619 -10.459 -0.201 1.00 97.25 91 THR A N 1
ATOM 663 C CA . THR A 1 91 ? 14.613 -11.457 0.856 1.00 97.25 91 THR A CA 1
ATOM 664 C C . THR A 1 91 ? 13.208 -12.011 1.027 1.00 97.25 91 THR A C 1
ATOM 666 O O . THR A 1 91 ? 12.236 -11.270 1.135 1.00 97.25 91 THR A O 1
ATOM 669 N N . VAL A 1 92 ? 13.087 -13.334 1.083 1.00 96.12 92 VAL A N 1
ATOM 670 C CA . VAL A 1 92 ? 11.816 -14.017 1.337 1.00 96.12 92 VAL A CA 1
ATOM 671 C C . VAL A 1 92 ? 12.022 -14.990 2.483 1.00 96.12 92 VAL A C 1
ATOM 673 O O . VAL A 1 92 ? 12.901 -15.847 2.436 1.00 96.12 92 VAL A O 1
ATOM 676 N N . ARG A 1 93 ? 11.221 -14.833 3.545 1.00 94.81 93 ARG A N 1
ATOM 677 C CA . ARG A 1 93 ? 11.311 -15.639 4.778 1.00 94.81 93 ARG A CA 1
ATOM 678 C C . ARG A 1 93 ? 12.747 -15.728 5.328 1.00 94.81 93 ARG A C 1
ATOM 680 O O . ARG A 1 93 ? 13.198 -16.794 5.731 1.00 94.81 93 ARG A O 1
ATOM 687 N N . GLY A 1 94 ? 13.467 -14.605 5.303 1.00 94.88 94 GLY A N 1
ATOM 688 C CA . GLY A 1 94 ? 14.843 -14.493 5.801 1.00 94.88 94 GLY A CA 1
ATOM 689 C C . GLY A 1 94 ? 15.933 -14.992 4.847 1.00 94.88 94 GLY A C 1
ATOM 690 O O . GLY A 1 94 ? 17.110 -14.817 5.145 1.00 94.88 94 GLY A O 1
ATOM 691 N N . ARG A 1 95 ? 15.586 -15.569 3.688 1.00 96.00 95 ARG A N 1
ATOM 692 C CA . ARG A 1 95 ? 16.565 -15.961 2.666 1.00 96.00 95 ARG A CA 1
ATOM 693 C C . ARG A 1 95 ? 16.719 -14.877 1.610 1.00 96.00 95 ARG A C 1
ATOM 695 O O . ARG A 1 95 ? 15.737 -14.503 0.971 1.00 96.00 95 ARG A O 1
ATOM 702 N N . ARG A 1 96 ? 17.951 -14.413 1.399 1.00 94.56 96 ARG A N 1
ATOM 703 C CA . ARG A 1 96 ? 18.308 -13.426 0.372 1.00 94.56 96 ARG A CA 1
ATOM 704 C C . ARG A 1 96 ? 18.364 -14.085 -1.010 1.00 94.56 96 ARG A C 1
ATOM 706 O O . ARG A 1 96 ? 19.429 -14.443 -1.493 1.00 94.56 96 ARG A O 1
ATOM 713 N N . ILE A 1 97 ? 17.202 -14.245 -1.632 1.00 95.12 97 ILE A N 1
ATOM 714 C CA . ILE A 1 97 ? 17.041 -14.942 -2.918 1.00 95.12 97 ILE A CA 1
ATOM 715 C C . ILE A 1 97 ? 17.343 -14.063 -4.136 1.00 95.12 97 ILE A C 1
ATOM 717 O O . ILE A 1 97 ? 17.481 -14.565 -5.245 1.00 95.12 97 ILE A O 1
ATOM 721 N N . GLY A 1 98 ? 17.453 -12.746 -3.952 1.00 93.12 98 GLY A N 1
ATOM 722 C CA . GLY A 1 98 ? 17.658 -11.798 -5.045 1.00 93.12 98 GLY A CA 1
ATOM 723 C C . GLY A 1 98 ? 18.925 -12.008 -5.881 1.00 93.12 98 GLY A C 1
ATOM 724 O O . GLY A 1 98 ? 18.977 -11.553 -7.017 1.00 93.12 98 GLY A O 1
ATOM 725 N N . LEU A 1 99 ? 19.937 -12.682 -5.327 1.00 90.31 99 LEU A N 1
ATOM 726 C CA . LEU A 1 99 ? 21.171 -13.037 -6.040 1.00 90.31 99 LEU A CA 1
ATOM 727 C C . LEU A 1 99 ? 21.002 -14.282 -6.925 1.00 90.31 99 LEU A C 1
ATOM 729 O O . LEU A 1 99 ? 21.689 -14.411 -7.930 1.00 90.31 99 LEU A O 1
ATOM 733 N N . GLU A 1 100 ? 20.092 -15.183 -6.551 1.00 92.75 100 GLU A N 1
ATOM 734 C CA . GLU A 1 100 ? 19.789 -16.421 -7.281 1.00 92.75 100 GLU A CA 1
ATOM 735 C C . GLU A 1 100 ? 18.746 -16.170 -8.381 1.00 92.75 100 GLU A C 1
ATOM 737 O O . GLU A 1 100 ? 18.779 -16.779 -9.447 1.00 92.75 100 GLU A O 1
ATOM 742 N N . LEU A 1 101 ? 17.824 -15.236 -8.136 1.00 91.12 101 LEU A N 1
ATOM 743 C CA . LEU A 1 101 ? 16.767 -14.860 -9.067 1.00 91.12 101 LEU A CA 1
ATOM 744 C C . LEU A 1 101 ? 17.217 -13.706 -9.963 1.00 91.12 101 LEU A C 1
ATOM 746 O O . LEU A 1 101 ? 16.837 -12.556 -9.741 1.00 91.12 101 LEU A O 1
ATOM 750 N N . VAL A 1 102 ? 18.032 -14.001 -10.975 1.00 86.12 102 VAL A N 1
ATOM 751 C CA . VAL A 1 102 ? 18.447 -13.008 -11.985 1.00 86.12 102 VAL A CA 1
ATOM 752 C C . VAL A 1 102 ? 17.380 -12.795 -13.064 1.00 86.12 102 VAL A C 1
ATOM 754 O O . VAL A 1 102 ? 17.166 -11.662 -13.491 1.00 86.12 102 VAL A O 1
ATOM 757 N N . GLU A 1 103 ? 16.610 -13.834 -13.391 1.00 89.12 103 GLU A N 1
ATOM 758 C CA . GLU A 1 103 ? 15.528 -13.781 -14.378 1.00 89.12 103 GLU A CA 1
ATOM 759 C C . GLU A 1 103 ? 14.120 -13.760 -13.738 1.00 89.12 103 GLU A C 1
ATOM 761 O O . GLU A 1 103 ? 13.930 -14.306 -12.647 1.00 89.12 103 GLU A O 1
ATOM 766 N N . PRO A 1 104 ? 13.113 -13.165 -14.411 1.00 88.06 104 PRO A N 1
ATOM 767 C CA . PRO A 1 104 ? 13.262 -12.323 -15.597 1.00 88.06 104 PRO A CA 1
ATOM 768 C C . PRO A 1 104 ? 14.007 -11.016 -15.283 1.00 88.06 104 PRO A C 1
ATOM 770 O O . PRO A 1 104 ? 13.767 -10.372 -14.252 1.00 88.06 104 PRO A O 1
ATOM 773 N N . ALA A 1 105 ? 14.911 -10.621 -16.177 1.00 87.75 105 ALA A N 1
ATOM 774 C CA . ALA A 1 105 ? 15.542 -9.310 -16.152 1.00 87.75 105 ALA A CA 1
ATOM 775 C C . ALA A 1 105 ? 14.578 -8.226 -16.667 1.00 87.75 105 ALA A C 1
ATOM 777 O O . ALA A 1 105 ? 13.765 -8.455 -17.568 1.00 87.75 105 ALA A O 1
ATOM 778 N N . ILE A 1 106 ? 14.670 -7.015 -16.106 1.00 88.56 106 ILE A N 1
ATOM 779 C CA . ILE A 1 106 ? 13.943 -5.860 -16.646 1.00 88.56 106 ILE A CA 1
ATOM 780 C C . ILE A 1 106 ? 14.530 -5.516 -18.015 1.00 88.56 106 ILE A C 1
ATOM 782 O O . ILE A 1 106 ? 15.741 -5.384 -18.167 1.00 88.56 106 ILE A O 1
A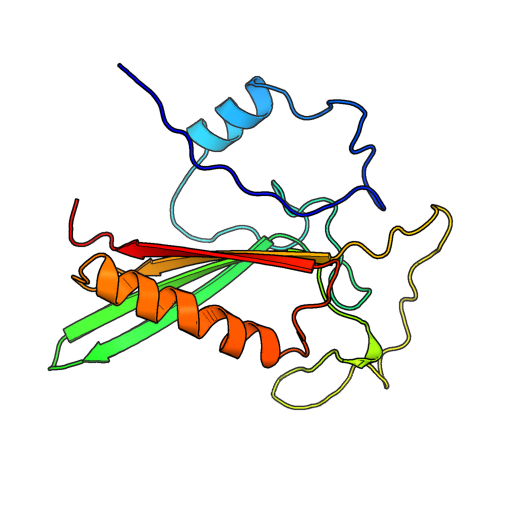TOM 786 N N . ARG A 1 107 ? 13.658 -5.330 -19.007 1.00 88.12 107 ARG A N 1
ATOM 787 C CA . ARG A 1 107 ? 14.054 -4.831 -20.324 1.00 88.12 107 ARG A CA 1
ATOM 788 C C . ARG A 1 107 ? 14.144 -3.311 -20.276 1.00 88.12 107 ARG A C 1
ATOM 790 O O . ARG A 1 107 ? 13.126 -2.633 -20.165 1.00 88.12 107 ARG A O 1
ATOM 797 N N . GLU A 1 108 ? 15.352 -2.779 -20.381 1.00 80.44 108 GLU A N 1
ATOM 798 C CA . GLU A 1 108 ? 15.621 -1.339 -20.308 1.00 80.44 108 GLU A CA 1
ATOM 799 C C . GLU A 1 108 ? 15.447 -0.664 -21.678 1.00 80.44 108 GLU A C 1
ATOM 801 O O . GLU A 1 108 ? 16.395 -0.172 -22.278 1.00 80.44 108 GLU A O 1
ATOM 806 N N . ALA A 1 109 ? 14.218 -0.675 -22.203 1.00 78.12 109 ALA A N 1
ATOM 807 C CA . ALA A 1 109 ? 13.860 0.103 -23.398 1.00 78.12 109 ALA A CA 1
ATOM 808 C C . ALA A 1 109 ? 13.513 1.569 -23.067 1.00 78.12 109 ALA A C 1
ATOM 810 O O . ALA A 1 109 ? 13.519 2.425 -23.948 1.00 78.12 109 ALA A O 1
ATOM 811 N N . THR A 1 110 ? 13.244 1.849 -21.790 1.00 75.88 110 THR A N 1
ATOM 812 C CA . THR A 1 110 ? 12.960 3.175 -21.237 1.00 75.88 110 THR A CA 1
ATOM 813 C C . THR A 1 110 ? 14.065 3.531 -20.250 1.00 75.88 110 THR A C 1
ATOM 815 O O . THR A 1 110 ? 14.494 2.680 -19.466 1.00 75.88 110 THR A O 1
ATOM 818 N N . ALA A 1 111 ? 14.526 4.783 -20.258 1.00 74.62 111 ALA A N 1
ATOM 819 C CA . ALA A 1 111 ? 15.495 5.248 -19.273 1.00 74.62 111 ALA A CA 1
ATOM 820 C C . ALA A 1 111 ? 14.911 5.115 -17.860 1.00 74.62 111 ALA A C 1
ATOM 822 O O . ALA A 1 111 ? 13.828 5.624 -17.562 1.00 74.62 111 ALA A O 1
ATOM 823 N N . ARG A 1 112 ? 15.630 4.426 -16.974 1.00 72.38 112 ARG A N 1
ATOM 824 C CA . ARG A 1 112 ? 15.171 4.200 -15.608 1.00 72.38 112 ARG A CA 1
ATOM 825 C C . ARG A 1 112 ? 15.645 5.324 -14.699 1.00 72.38 112 ARG A C 1
ATOM 827 O O . ARG A 1 112 ? 16.831 5.436 -14.407 1.00 72.38 112 ARG A O 1
ATOM 834 N N . ALA A 1 113 ? 14.709 6.119 -14.189 1.00 73.50 113 ALA A N 1
ATOM 835 C CA . ALA A 1 113 ? 14.996 6.957 -13.035 1.00 73.50 113 ALA A CA 1
ATOM 836 C C . ALA A 1 113 ? 15.185 6.050 -11.804 1.00 73.50 113 ALA A C 1
ATOM 838 O O . ALA A 1 113 ? 14.334 5.200 -11.530 1.00 73.50 113 ALA A O 1
ATOM 839 N N . GLU A 1 114 ? 16.273 6.214 -11.043 1.00 70.88 114 GLU A N 1
ATOM 840 C CA . GLU A 1 114 ? 16.422 5.559 -9.734 1.00 70.88 114 GLU A CA 1
ATOM 841 C C . GLU A 1 114 ? 15.491 6.232 -8.708 1.00 70.88 114 GLU A C 1
ATOM 843 O O . GLU A 1 114 ? 15.949 6.906 -7.790 1.00 70.88 114 GLU A O 1
ATOM 848 N N . LYS A 1 115 ? 14.175 6.075 -8.872 1.00 82.38 115 LYS A N 1
ATOM 849 C CA . LYS A 1 115 ? 13.147 6.518 -7.925 1.00 82.38 115 LYS A CA 1
ATOM 850 C C . LYS A 1 115 ? 12.457 5.291 -7.344 1.00 82.38 115 LYS A C 1
ATOM 852 O O . LYS A 1 115 ? 11.874 4.507 -8.090 1.00 82.38 115 LYS A O 1
ATOM 857 N N . GLY A 1 116 ? 12.579 5.114 -6.034 1.00 87.69 116 GLY A N 1
ATOM 858 C CA . GLY A 1 116 ? 11.772 4.157 -5.282 1.00 87.69 116 GLY A CA 1
ATOM 859 C C . GLY A 1 116 ? 10.685 4.900 -4.516 1.00 87.69 116 GLY A C 1
ATOM 860 O O . GLY A 1 116 ? 10.770 6.113 -4.399 1.00 87.69 116 GLY A O 1
ATOM 861 N N . SER A 1 117 ? 9.682 4.200 -4.007 1.00 95.00 117 SER A N 1
ATOM 862 C CA . SER A 1 117 ? 8.788 4.658 -2.938 1.00 95.00 117 SER A CA 1
ATOM 863 C C . SER A 1 117 ? 7.988 3.468 -2.413 1.00 95.00 117 SER A C 1
ATOM 865 O O . SER A 1 117 ? 7.778 2.471 -3.111 1.00 95.00 117 SER A O 1
ATOM 867 N N . ILE A 1 118 ? 7.473 3.585 -1.198 1.00 98.25 118 ILE A N 1
ATOM 868 C CA . ILE A 1 118 ? 6.426 2.696 -0.703 1.00 98.25 118 ILE A CA 1
ATOM 869 C C . ILE A 1 118 ? 5.487 3.473 0.204 1.00 98.25 118 ILE A C 1
ATOM 871 O O . ILE A 1 118 ? 5.906 4.091 1.183 1.00 98.25 118 ILE A O 1
ATOM 875 N N . ILE A 1 119 ? 4.198 3.384 -0.111 1.00 98.62 119 ILE A N 1
ATOM 876 C CA . ILE A 1 119 ? 3.130 3.847 0.767 1.00 98.62 119 ILE A CA 1
ATOM 877 C C . ILE A 1 119 ? 2.573 2.642 1.503 1.00 98.62 119 ILE A C 1
ATOM 879 O O . ILE A 1 119 ? 2.248 1.637 0.874 1.00 98.62 119 ILE A O 1
ATOM 883 N N . ALA A 1 120 ? 2.438 2.746 2.823 1.00 98.62 120 ALA A N 1
ATOM 884 C CA . ALA A 1 120 ? 1.716 1.758 3.612 1.00 98.62 120 ALA A CA 1
ATOM 885 C C . ALA A 1 120 ? 0.615 2.415 4.440 1.00 98.62 120 ALA A C 1
ATOM 887 O O . ALA A 1 120 ? 0.845 3.416 5.123 1.00 98.62 120 ALA A O 1
ATOM 888 N N . VAL A 1 121 ? -0.560 1.799 4.427 1.00 98.69 121 VAL A N 1
ATOM 889 C CA . VAL A 1 121 ? -1.705 2.174 5.249 1.00 98.69 121 VAL A CA 1
ATOM 890 C C . VAL A 1 121 ? -1.987 1.039 6.219 1.00 98.69 121 VAL A C 1
ATOM 892 O O . VAL A 1 121 ? -2.183 -0.103 5.811 1.00 98.69 121 VAL A O 1
ATOM 895 N N . VAL A 1 122 ? -1.998 1.356 7.510 1.00 98.69 122 VAL A N 1
ATOM 896 C CA . VAL A 1 122 ? -2.283 0.414 8.592 1.00 98.69 122 VAL A C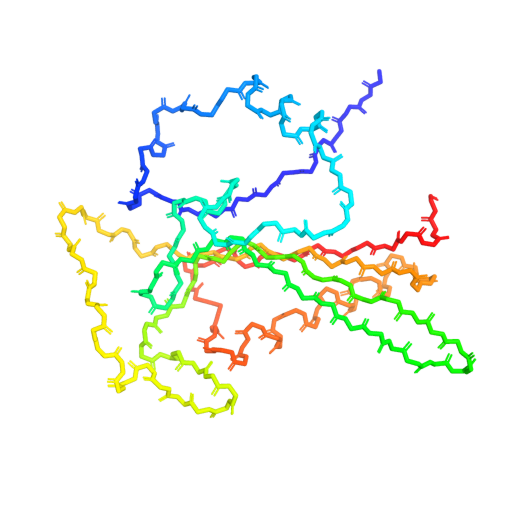A 1
ATOM 897 C C . VAL A 1 122 ? -3.646 0.733 9.194 1.00 98.69 122 VAL A C 1
ATOM 899 O O . VAL A 1 122 ? -3.885 1.859 9.627 1.00 98.69 122 VAL A O 1
ATOM 902 N N . ALA A 1 123 ? -4.517 -0.265 9.262 1.00 98.38 123 ALA A N 1
ATOM 903 C CA . ALA A 1 123 ? -5.834 -0.172 9.877 1.00 98.38 123 ALA A CA 1
ATOM 904 C C . ALA A 1 123 ? -5.927 -1.142 11.057 1.00 98.38 123 ALA A C 1
ATOM 906 O O . ALA A 1 123 ? -5.408 -2.259 10.994 1.00 98.38 123 ALA A O 1
ATOM 907 N N . THR A 1 124 ? -6.595 -0.740 12.135 1.00 98.56 124 THR A N 1
ATOM 908 C CA . THR A 1 124 ? -6.878 -1.638 13.259 1.00 98.56 124 THR A CA 1
ATOM 909 C C . THR A 1 124 ? -8.179 -1.284 13.964 1.00 98.56 124 THR A C 1
ATOM 911 O O . THR A 1 124 ? -8.541 -0.116 14.041 1.00 98.56 124 THR A O 1
ATOM 914 N N . ASP A 1 125 ? -8.861 -2.283 14.514 1.00 98.06 125 ASP A N 1
ATOM 915 C CA . ASP A 1 125 ? -10.012 -2.106 15.408 1.00 98.06 125 ASP A CA 1
ATOM 916 C C . ASP A 1 125 ? -9.598 -1.959 16.888 1.00 98.06 125 ASP A C 1
ATOM 918 O O . ASP A 1 125 ? -10.444 -1.853 17.774 1.00 98.06 125 ASP A O 1
ATOM 922 N N . ALA A 1 126 ? -8.295 -1.920 17.189 1.00 97.62 126 ALA A N 1
ATOM 923 C CA . ALA A 1 126 ? -7.814 -1.600 18.526 1.00 97.62 126 ALA A CA 1
ATOM 924 C C . ALA A 1 126 ? -8.088 -0.118 18.853 1.00 97.62 126 ALA A C 1
ATOM 926 O O . ALA A 1 126 ? -7.788 0.746 18.020 1.00 97.62 126 ALA A O 1
ATOM 927 N N . PRO A 1 127 ? -8.585 0.217 20.062 1.00 96.62 127 PRO A N 1
ATOM 928 C CA . PRO A 1 127 ? -8.977 1.575 20.452 1.00 96.62 127 PRO A CA 1
ATOM 929 C C . PRO A 1 127 ? -7.767 2.452 20.806 1.00 96.62 127 PRO A C 1
ATOM 931 O O . PRO A 1 127 ? -7.647 2.985 21.909 1.00 96.62 127 PRO A O 1
ATOM 934 N N . PHE A 1 128 ? -6.836 2.595 19.867 1.00 96.56 128 PHE A N 1
ATOM 935 C CA . PHE A 1 128 ? -5.640 3.404 20.032 1.00 96.56 128 PHE A CA 1
ATOM 936 C C . PHE A 1 128 ? -5.914 4.898 19.846 1.00 96.56 128 PHE A C 1
ATOM 938 O O . PHE A 1 128 ? -6.654 5.325 18.963 1.00 96.56 128 PHE A O 1
ATOM 945 N N . LEU A 1 129 ? -5.227 5.698 20.657 1.00 97.38 129 LEU A N 1
ATOM 946 C CA . LEU A 1 129 ? -5.157 7.151 20.540 1.00 97.38 129 LEU A CA 1
ATOM 947 C C . LEU A 1 129 ? -4.153 7.570 19.445 1.00 97.38 129 LEU A C 1
ATOM 949 O O . LEU A 1 129 ? -3.229 6.806 19.134 1.00 97.38 129 LEU A O 1
ATOM 953 N N . PRO A 1 130 ? -4.217 8.810 18.917 1.00 97.06 130 PRO A N 1
ATOM 954 C CA . PRO A 1 130 ? -3.347 9.256 17.819 1.00 97.06 130 PRO A CA 1
ATOM 955 C C . PRO A 1 130 ? -1.840 9.052 18.065 1.00 97.06 130 PRO A C 1
ATOM 957 O O . PRO A 1 130 ? -1.093 8.633 17.180 1.00 97.06 130 PRO A O 1
ATOM 960 N N . HIS A 1 131 ? -1.367 9.276 19.295 1.00 97.38 131 HIS A N 1
ATOM 961 C CA . HIS A 1 131 ? 0.044 9.075 19.638 1.00 97.38 131 HIS A CA 1
ATOM 962 C C . HIS A 1 131 ? 0.451 7.588 19.676 1.00 97.38 131 HIS A C 1
ATOM 964 O O . HIS A 1 131 ? 1.609 7.262 19.408 1.00 97.38 131 HIS A O 1
ATOM 970 N N . GLN A 1 132 ? -0.482 6.676 19.972 1.00 97.38 132 GLN A N 1
ATOM 971 C CA . GLN A 1 132 ? -0.268 5.228 19.891 1.00 97.38 132 GLN A CA 1
ATOM 972 C C . GLN A 1 132 ? -0.270 4.769 18.429 1.00 97.38 132 GLN A C 1
ATOM 974 O O . GLN A 1 132 ? 0.609 4.000 18.042 1.00 97.38 132 GLN A O 1
ATOM 979 N N . MET A 1 133 ? -1.142 5.335 17.589 1.00 97.44 133 MET A N 1
ATOM 980 C CA . MET A 1 133 ? -1.120 5.099 16.141 1.00 97.44 133 MET A CA 1
ATOM 981 C C . MET A 1 133 ? 0.207 5.527 15.509 1.00 97.44 133 MET A C 1
ATOM 983 O O . MET A 1 133 ? 0.778 4.791 14.707 1.00 97.44 133 MET A O 1
ATOM 987 N N . LYS A 1 134 ? 0.797 6.642 15.961 1.00 97.75 134 LYS A N 1
ATOM 988 C CA . LYS A 1 134 ? 2.154 7.042 15.549 1.00 97.75 134 LYS A CA 1
ATOM 989 C C . LYS A 1 134 ? 3.216 5.997 15.916 1.00 97.75 134 LYS A C 1
ATOM 991 O O . LYS A 1 134 ? 4.179 5.814 15.173 1.00 97.75 134 LYS A O 1
ATOM 996 N N . ARG A 1 135 ? 3.065 5.289 17.044 1.00 97.88 135 ARG A N 1
ATOM 997 C CA . ARG A 1 135 ? 3.961 4.173 17.411 1.00 97.88 135 ARG A CA 1
ATOM 998 C C . ARG A 1 135 ? 3.762 2.974 16.489 1.00 97.88 135 ARG A C 1
ATOM 1000 O O . ARG A 1 135 ? 4.756 2.343 16.145 1.00 97.88 135 ARG A O 1
ATOM 1007 N N . LEU A 1 136 ? 2.524 2.690 16.084 1.00 97.12 136 LEU A N 1
ATOM 1008 C CA . LEU A 1 136 ? 2.207 1.616 15.143 1.00 97.12 136 LEU A CA 1
ATOM 1009 C C . LEU A 1 136 ? 2.776 1.905 13.747 1.00 97.12 136 LEU A C 1
ATOM 1011 O O . LEU A 1 136 ? 3.489 1.067 13.204 1.00 97.12 136 LEU A O 1
ATOM 1015 N N . ALA A 1 137 ? 2.588 3.120 13.222 1.00 98.00 137 ALA A N 1
ATOM 1016 C CA . ALA A 1 137 ? 3.181 3.553 11.953 1.00 98.00 137 ALA A CA 1
ATOM 1017 C C . ALA A 1 137 ? 4.718 3.411 11.950 1.00 98.00 137 ALA A C 1
ATOM 1019 O O . ALA A 1 137 ? 5.310 2.947 10.980 1.00 98.00 137 ALA A O 1
ATOM 1020 N N . ARG A 1 138 ? 5.382 3.697 13.081 1.00 98.12 138 ARG A N 1
ATOM 1021 C CA . ARG A 1 138 ? 6.837 3.503 13.257 1.00 98.12 138 ARG A CA 1
ATOM 1022 C C . ARG A 1 138 ? 7.295 2.037 13.252 1.00 98.12 138 ARG A C 1
ATOM 1024 O O . ARG A 1 138 ? 8.498 1.793 13.293 1.00 98.12 138 ARG A O 1
ATOM 1031 N N . ARG A 1 139 ? 6.386 1.057 13.236 1.00 98.06 139 ARG A N 1
ATOM 1032 C CA . ARG A 1 139 ? 6.727 -0.368 13.064 1.00 98.06 139 ARG A CA 1
ATOM 1033 C C . ARG A 1 139 ? 6.780 -0.795 11.606 1.00 98.06 139 ARG A C 1
ATOM 1035 O O . ARG A 1 139 ? 7.478 -1.756 11.305 1.00 98.06 139 ARG A O 1
ATOM 1042 N N . VAL A 1 140 ? 6.122 -0.063 10.710 1.00 98.31 140 VAL A N 1
ATOM 1043 C CA . VAL A 1 140 ? 6.102 -0.370 9.276 1.00 98.31 140 VAL A CA 1
ATOM 1044 C C . VAL A 1 140 ? 7.508 -0.466 8.656 1.00 98.31 140 VAL A C 1
ATOM 1046 O O . VAL A 1 140 ? 7.750 -1.459 7.967 1.00 98.31 140 VAL A O 1
ATOM 1049 N N . PRO A 1 141 ? 8.477 0.431 8.956 1.00 98.00 141 PRO A N 1
ATOM 1050 C CA . PRO A 1 141 ? 9.841 0.293 8.440 1.00 98.00 141 PRO A CA 1
ATOM 1051 C C . PRO A 1 141 ? 10.485 -1.059 8.760 1.00 98.00 141 PRO A C 1
ATOM 1053 O O . PRO A 1 141 ? 11.207 -1.607 7.935 1.00 98.00 141 PRO A O 1
ATOM 1056 N N . LEU A 1 142 ? 10.204 -1.628 9.941 1.00 97.88 142 LEU A N 1
ATOM 1057 C CA . LEU A 1 142 ? 10.749 -2.928 10.338 1.00 97.88 142 LEU A CA 1
ATOM 1058 C C . LEU A 1 142 ? 10.217 -4.038 9.429 1.00 97.88 142 LEU A C 1
ATOM 1060 O O . LEU A 1 142 ? 10.978 -4.903 9.014 1.00 97.88 142 LEU A O 1
ATOM 1064 N N . GLY A 1 143 ? 8.928 -3.986 9.079 1.00 97.56 143 GLY A N 1
ATOM 1065 C CA . GLY A 1 143 ? 8.314 -4.922 8.138 1.00 97.56 143 GLY A CA 1
ATOM 1066 C C . GLY A 1 143 ? 8.870 -4.787 6.720 1.00 97.56 143 GLY A C 1
ATOM 1067 O O . GLY A 1 143 ? 9.106 -5.799 6.072 1.00 97.56 143 GLY A O 1
ATOM 1068 N N . ILE A 1 144 ? 9.139 -3.558 6.267 1.00 97.69 144 ILE A N 1
ATOM 1069 C CA . ILE A 1 144 ? 9.723 -3.257 4.946 1.00 97.69 144 ILE A CA 1
ATOM 1070 C C . ILE A 1 144 ? 11.205 -3.651 4.865 1.00 97.69 144 ILE A C 1
ATOM 1072 O O . ILE A 1 144 ? 11.688 -4.047 3.801 1.00 97.69 144 ILE A O 1
ATOM 1076 N N . ALA A 1 145 ? 11.927 -3.612 5.985 1.00 97.31 145 ALA A N 1
ATOM 1077 C CA . ALA A 1 145 ? 13.306 -4.081 6.053 1.00 97.31 145 ALA A CA 1
ATOM 1078 C C . ALA A 1 145 ? 13.421 -5.604 5.869 1.00 97.31 145 ALA A C 1
ATOM 1080 O O . ALA A 1 145 ? 14.386 -6.070 5.265 1.00 97.31 145 ALA A O 1
ATOM 1081 N N . MET A 1 146 ? 12.425 -6.381 6.315 1.00 97.12 146 MET A N 1
ATOM 1082 C CA . MET A 1 146 ? 12.433 -7.849 6.209 1.00 97.12 146 MET A CA 1
ATOM 1083 C C . MET A 1 146 ? 12.591 -8.384 4.773 1.00 97.12 146 MET A C 1
ATOM 1085 O O . MET A 1 146 ? 13.364 -9.326 4.595 1.00 97.12 146 MET A O 1
ATOM 1089 N N . PRO A 1 147 ? 11.916 -7.836 3.741 1.00 96.94 147 PRO A N 1
ATOM 1090 C CA . PRO A 1 147 ? 12.153 -8.225 2.354 1.00 96.94 147 PRO A CA 1
ATOM 1091 C C . PRO A 1 147 ? 13.371 -7.554 1.696 1.00 96.94 147 PRO A C 1
ATOM 1093 O O . PRO A 1 147 ? 13.643 -7.839 0.531 1.00 96.94 147 PRO A O 1
ATOM 1096 N N . GLY A 1 148 ? 14.120 -6.703 2.408 1.00 96.12 148 GLY A N 1
ATOM 1097 C CA . GLY A 1 148 ? 15.330 -6.047 1.895 1.00 96.12 148 GLY A CA 1
ATOM 1098 C C . GLY A 1 148 ? 15.176 -4.563 1.542 1.00 96.12 148 GLY A C 1
ATOM 1099 O O . GLY A 1 148 ? 15.935 -4.047 0.715 1.00 96.12 148 GLY A O 1
ATOM 1100 N N . GLY A 1 149 ? 14.192 -3.869 2.121 1.00 95.50 149 GLY A N 1
ATOM 1101 C CA . GLY A 1 149 ? 14.075 -2.414 2.023 1.00 95.50 149 GLY A CA 1
ATOM 1102 C C . GLY A 1 149 ? 15.070 -1.688 2.927 1.00 95.50 149 GLY A C 1
ATOM 1103 O O . GLY A 1 149 ? 15.212 -2.039 4.094 1.00 95.50 149 GLY A O 1
ATOM 1104 N N . TYR A 1 150 ? 15.741 -0.661 2.400 1.00 94.06 150 TYR A N 1
ATOM 1105 C CA . TYR A 1 150 ? 16.753 0.115 3.135 1.00 94.06 150 TYR A CA 1
ATOM 1106 C C . TYR A 1 150 ? 16.437 1.610 3.264 1.00 94.06 150 TYR A C 1
ATOM 1108 O O . TYR A 1 150 ? 17.269 2.340 3.791 1.00 94.06 150 TYR A O 1
ATOM 1116 N N . GLY A 1 151 ? 15.271 2.080 2.800 1.00 92.56 151 GLY A N 1
ATOM 1117 C CA . GLY A 1 151 ? 14.949 3.512 2.809 1.00 92.56 151 GLY A CA 1
ATOM 1118 C C . GLY A 1 151 ? 15.964 4.322 2.002 1.00 92.56 151 GLY A C 1
ATOM 1119 O O . GLY A 1 151 ? 16.654 5.185 2.539 1.00 92.56 151 GLY A O 1
ATOM 1120 N N . TYR A 1 152 ? 16.124 3.977 0.720 1.00 90.94 152 TYR A N 1
ATOM 1121 C CA . TYR A 1 152 ? 17.084 4.643 -0.164 1.00 90.94 152 TYR A CA 1
ATOM 1122 C C . TYR A 1 152 ? 16.802 6.146 -0.264 1.00 90.94 152 TYR A C 1
ATOM 1124 O O . TYR A 1 152 ? 15.659 6.569 -0.155 1.00 90.94 152 TYR A O 1
ATOM 1132 N N . HIS A 1 153 ? 17.837 6.949 -0.530 1.00 90.62 153 HIS A N 1
ATOM 1133 C CA . HIS A 1 153 ? 17.715 8.411 -0.590 1.00 90.62 153 HIS A CA 1
ATOM 1134 C C . HIS A 1 153 ? 16.617 8.898 -1.550 1.00 90.62 153 HIS A C 1
ATOM 1136 O O . HIS A 1 153 ? 15.898 9.841 -1.239 1.00 90.62 153 HIS A O 1
ATOM 1142 N N . SER A 1 154 ? 16.466 8.236 -2.696 1.00 87.94 154 SER A N 1
ATOM 1143 C CA . SER A 1 154 ? 15.435 8.534 -3.690 1.00 87.94 154 SER A CA 1
ATOM 1144 C C . SER A 1 154 ? 14.112 7.795 -3.456 1.00 87.94 154 SER A C 1
ATOM 1146 O O . SER A 1 154 ? 13.296 7.733 -4.375 1.00 87.94 154 SER A O 1
ATOM 1148 N N . SER A 1 155 ? 13.922 7.200 -2.270 1.00 89.44 155 SER A N 1
ATOM 1149 C CA . SER A 1 155 ? 12.747 6.412 -1.897 1.00 89.44 155 SER A CA 1
ATOM 1150 C C . SER A 1 155 ? 11.795 7.191 -0.996 1.00 89.44 155 SER A C 1
ATOM 1152 O O . SER A 1 155 ? 12.129 7.489 0.152 1.00 89.44 155 SER A O 1
ATOM 1154 N N . GLY A 1 156 ? 10.602 7.512 -1.504 1.00 93.38 156 GLY A N 1
ATOM 1155 C CA . GLY A 1 156 ? 9.523 8.103 -0.712 1.00 93.38 156 GLY A CA 1
ATOM 1156 C C . GLY A 1 156 ? 8.818 7.050 0.143 1.00 93.38 156 GLY A C 1
ATOM 1157 O O . GLY A 1 156 ? 7.803 6.489 -0.264 1.00 93.38 156 GLY A O 1
ATOM 1158 N N . ASP A 1 157 ? 9.358 6.765 1.326 1.00 96.75 157 ASP A N 1
ATOM 1159 C CA . ASP A 1 157 ? 8.828 5.735 2.226 1.00 96.75 157 ASP A CA 1
ATOM 1160 C C . ASP A 1 157 ? 7.923 6.381 3.295 1.00 96.75 157 ASP A C 1
ATOM 1162 O O . ASP A 1 157 ? 8.409 6.939 4.284 1.00 96.75 157 ASP A O 1
ATOM 1166 N N . ILE A 1 158 ? 6.599 6.343 3.089 1.00 97.94 158 ILE A N 1
ATOM 1167 C CA . ILE A 1 158 ? 5.614 7.067 3.915 1.00 97.94 158 ILE A CA 1
ATOM 1168 C C . ILE A 1 158 ? 4.534 6.121 4.447 1.00 97.94 158 ILE A C 1
ATOM 1170 O O . ILE A 1 158 ? 3.963 5.309 3.719 1.00 97.94 158 ILE A O 1
ATOM 1174 N N . PHE A 1 159 ? 4.216 6.253 5.739 1.00 98.31 159 PHE A N 1
ATOM 1175 C CA . PHE A 1 159 ? 3.316 5.337 6.440 1.00 98.31 159 PHE A CA 1
ATOM 1176 C C . PHE A 1 159 ? 2.213 6.082 7.185 1.00 98.31 159 PHE A C 1
ATOM 1178 O O . PHE A 1 159 ? 2.485 6.968 7.999 1.00 98.31 159 PHE A O 1
ATOM 1185 N N . LEU A 1 160 ? 0.974 5.661 6.952 1.00 98.25 160 LEU A N 1
ATOM 1186 C CA . LEU A 1 160 ? -0.219 6.139 7.638 1.00 98.25 160 LEU A CA 1
ATOM 1187 C C . LEU A 1 160 ? -0.800 5.007 8.483 1.00 98.25 160 LEU A C 1
ATOM 1189 O O . LEU A 1 160 ? -0.800 3.850 8.069 1.00 98.25 160 LEU A O 1
ATOM 1193 N N . ALA A 1 161 ? -1.316 5.332 9.665 1.00 98.25 161 ALA A N 1
ATOM 1194 C CA . ALA A 1 161 ? -2.022 4.367 10.489 1.00 98.25 161 ALA A CA 1
ATOM 1195 C C . ALA A 1 161 ? -3.270 5.007 11.103 1.00 98.25 161 ALA A C 1
ATOM 1197 O O . ALA A 1 161 ? -3.177 6.107 11.650 1.00 98.25 161 ALA A O 1
ATOM 1198 N N . PHE A 1 162 ? -4.406 4.308 11.062 1.00 98.12 162 PHE A N 1
ATOM 1199 C CA . PHE A 1 162 ? -5.657 4.735 11.693 1.00 98.12 162 PHE A CA 1
ATOM 1200 C C . PHE A 1 162 ? -6.332 3.597 12.477 1.00 98.12 162 PHE A C 1
ATOM 1202 O O . PHE A 1 162 ? -6.032 2.417 12.275 1.00 98.12 162 PHE A O 1
ATOM 1209 N N . SER A 1 163 ? -7.220 3.974 13.399 1.00 98.00 163 SER A N 1
ATOM 1210 C CA . SER A 1 163 ? -8.073 3.050 14.149 1.00 98.00 163 SER A CA 1
ATOM 1211 C C . SER A 1 163 ? -9.526 3.221 13.711 1.00 98.00 163 SER A C 1
ATOM 1213 O O . SER A 1 163 ? -9.952 4.345 13.461 1.00 98.00 163 SER A O 1
ATOM 1215 N N . THR A 1 164 ? -10.281 2.126 13.631 1.00 97.38 164 THR A N 1
ATOM 1216 C CA . THR A 1 164 ? -11.729 2.132 13.354 1.00 97.38 164 THR A CA 1
ATOM 1217 C C . THR A 1 164 ? -12.585 2.109 14.621 1.00 97.38 164 THR A C 1
ATOM 1219 O O . THR A 1 164 ? -13.804 2.212 14.532 1.00 97.38 164 THR A O 1
ATOM 1222 N N . ALA A 1 165 ? -11.977 1.982 15.804 1.00 96.00 165 ALA A N 1
ATOM 1223 C CA . ALA A 1 165 ? -12.706 1.926 17.072 1.00 96.00 165 ALA A CA 1
ATOM 1224 C C . ALA A 1 165 ? -13.078 3.306 17.635 1.00 96.00 165 ALA A C 1
ATOM 1226 O O . ALA A 1 165 ? -13.983 3.398 18.460 1.00 96.00 165 ALA A O 1
ATOM 1227 N N . ASN A 1 166 ? -12.380 4.361 17.206 1.00 81.12 166 ASN A N 1
ATOM 1228 C CA . ASN A 1 166 ? -12.589 5.734 17.658 1.00 81.12 166 ASN A CA 1
ATOM 1229 C C . ASN A 1 166 ? -12.934 6.611 16.437 1.00 81.12 166 ASN A C 1
ATOM 1231 O O . ASN A 1 166 ? -11.999 7.011 15.737 1.00 81.12 166 ASN A O 1
ATOM 1235 N N . PRO A 1 167 ? -14.227 6.839 16.136 1.00 64.62 167 PRO A N 1
ATOM 1236 C CA . PRO A 1 167 ? -14.660 7.685 15.022 1.00 64.62 167 PRO A CA 1
ATOM 1237 C C . PRO A 1 167 ? -14.370 9.175 15.244 1.00 64.62 167 PRO A C 1
ATOM 1239 O O . PRO A 1 167 ? -14.315 9.613 16.418 1.00 64.62 167 PRO A O 1
#